Protein AF-A0A9Q3H4Q3-F1 (afdb_monomer_lite)

Organism: NCBI:txid1389203

Structure (mmCIF, N/CA/C/O backbone):
data_AF-A0A9Q3H4Q3-F1
#
_entry.id   AF-A0A9Q3H4Q3-F1
#
loop_
_atom_site.group_PDB
_atom_site.id
_atom_site.type_symbol
_atom_site.label_atom_id
_atom_site.label_alt_id
_atom_site.label_comp_id
_atom_site.label_asym_id
_atom_site.label_entity_id
_atom_site.label_seq_id
_atom_site.pdbx_PDB_ins_code
_atom_site.Cartn_x
_atom_site.Cartn_y
_atom_site.Cartn_z
_atom_site.occupancy
_atom_site.B_iso_or_equiv
_atom_site.auth_seq_id
_atom_site.auth_comp_id
_atom_site.auth_asym_id
_atom_site.auth_atom_id
_atom_site.pdbx_PDB_model_num
ATOM 1 N N . MET A 1 1 ? 22.406 8.411 -18.566 1.00 50.56 1 MET A N 1
ATOM 2 C CA . MET A 1 1 ? 21.860 9.497 -17.726 1.00 50.56 1 MET A CA 1
ATOM 3 C C . MET A 1 1 ? 20.354 9.302 -17.680 1.00 50.56 1 MET A C 1
ATOM 5 O O . MET A 1 1 ? 19.722 9.370 -18.726 1.00 50.56 1 MET A O 1
ATOM 9 N N . ILE A 1 2 ? 19.810 8.916 -16.525 1.00 58.44 2 ILE A N 1
ATOM 10 C CA . ILE A 1 2 ? 18.373 8.663 -16.358 1.00 58.44 2 ILE A CA 1
ATOM 11 C C . ILE A 1 2 ? 17.651 10.009 -16.475 1.00 58.44 2 ILE A C 1
ATOM 13 O O . ILE A 1 2 ? 17.914 10.916 -15.687 1.00 58.44 2 ILE A O 1
ATOM 17 N N . LYS A 1 3 ? 16.797 10.166 -17.491 1.00 62.38 3 LYS A N 1
ATOM 18 C CA . LYS A 1 3 ? 15.931 11.341 -17.620 1.00 62.38 3 LYS A CA 1
ATOM 19 C C . LYS A 1 3 ? 14.743 11.148 -16.688 1.00 62.38 3 LYS A C 1
ATOM 21 O O . LYS A 1 3 ? 13.908 10.283 -16.934 1.00 62.38 3 LYS A O 1
ATOM 26 N N . 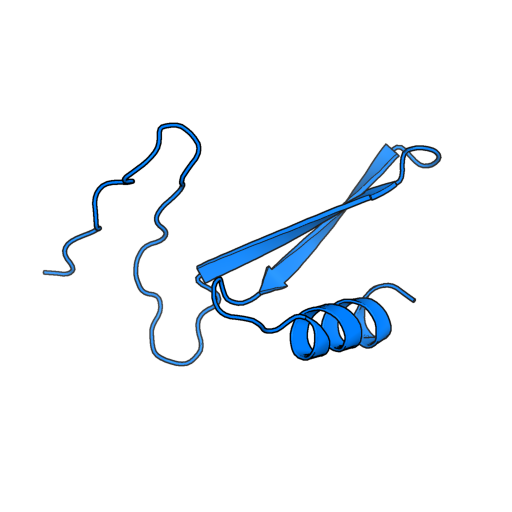ILE A 1 4 ? 14.695 11.940 -15.624 1.00 66.88 4 ILE A N 1
ATOM 27 C CA . ILE A 1 4 ? 13.497 12.079 -14.798 1.00 66.88 4 ILE A CA 1
ATOM 28 C C . ILE A 1 4 ? 12.423 12.697 -15.701 1.00 66.88 4 ILE A C 1
ATOM 30 O O . ILE A 1 4 ? 12.685 13.717 -16.340 1.00 66.88 4 ILE A O 1
ATOM 34 N N . GLN A 1 5 ? 11.268 12.041 -15.832 1.00 75.31 5 GLN A N 1
ATOM 35 C CA . GLN A 1 5 ? 10.153 12.609 -16.590 1.00 75.31 5 GLN A CA 1
ATOM 36 C C . GLN A 1 5 ? 9.557 13.773 -15.803 1.00 75.31 5 GLN A C 1
ATOM 38 O O . GLN A 1 5 ? 9.417 13.694 -14.583 1.00 75.31 5 GLN A O 1
ATOM 43 N N . GLU A 1 6 ? 9.227 14.859 -16.496 1.00 76.94 6 GLU A N 1
ATOM 44 C CA . GLU A 1 6 ? 8.531 15.972 -15.864 1.00 76.94 6 GLU A CA 1
ATOM 45 C C . GLU A 1 6 ? 7.078 15.570 -15.568 1.00 76.94 6 GLU A C 1
ATOM 47 O O . GLU A 1 6 ? 6.440 14.926 -16.407 1.00 76.94 6 GLU A O 1
ATOM 52 N N . PRO A 1 7 ? 6.551 15.917 -14.382 1.00 79.62 7 PRO A N 1
ATOM 53 C CA . PRO A 1 7 ? 5.173 15.616 -14.030 1.00 79.62 7 PRO A CA 1
ATOM 54 C C . PRO A 1 7 ? 4.211 16.312 -14.994 1.00 79.62 7 PRO A C 1
ATOM 56 O O . PRO A 1 7 ? 4.329 17.505 -15.273 1.00 79.62 7 PRO A O 1
ATOM 59 N N . SER A 1 8 ? 3.219 15.568 -15.477 1.00 85.00 8 SER A N 1
ATOM 60 C CA . SER A 1 8 ? 2.204 16.088 -16.399 1.00 85.00 8 SER A CA 1
ATOM 61 C C . SER A 1 8 ? 1.187 16.991 -15.697 1.00 85.00 8 SER A C 1
ATOM 63 O O . SER A 1 8 ? 0.498 17.791 -16.333 1.00 85.00 8 SER A O 1
ATOM 65 N N . ARG A 1 9 ? 1.063 16.834 -14.373 1.00 82.31 9 ARG A N 1
ATOM 66 C CA . ARG A 1 9 ? 0.086 17.516 -13.524 1.00 82.31 9 ARG A CA 1
ATOM 67 C C . ARG A 1 9 ? 0.760 18.069 -12.263 1.00 82.31 9 ARG A C 1
ATOM 69 O O . ARG A 1 9 ? 1.674 17.435 -11.746 1.00 82.31 9 ARG A O 1
ATOM 76 N N . PRO A 1 10 ? 0.272 19.188 -11.696 1.00 75.12 10 PRO A N 1
ATOM 77 C CA . PRO A 1 10 ? 0.904 19.847 -10.543 1.00 75.12 10 PRO A CA 1
ATOM 78 C C . PRO A 1 10 ? 1.019 18.993 -9.272 1.00 75.12 10 PRO A C 1
ATOM 80 O O . PRO A 1 10 ? 1.850 19.271 -8.416 1.00 75.12 10 PRO A O 1
ATOM 83 N N . TRP A 1 11 ? 0.161 17.985 -9.121 1.00 74.06 11 TRP A N 1
ATOM 84 C CA . TRP A 1 11 ? 0.120 17.085 -7.963 1.00 74.06 11 TRP A CA 1
ATOM 85 C C . TRP A 1 11 ? 0.818 15.744 -8.216 1.00 74.06 11 TRP A C 1
ATOM 87 O O . TRP A 1 11 ? 0.750 14.843 -7.383 1.00 74.06 11 TRP A O 1
ATOM 97 N N . GLU A 1 12 ? 1.442 15.576 -9.380 1.00 73.56 12 GLU A N 1
ATOM 98 C CA . GLU A 1 12 ? 2.165 14.362 -9.723 1.00 73.56 12 GLU A CA 1
ATOM 99 C C . GLU A 1 12 ? 3.611 14.451 -9.224 1.00 73.56 12 GLU A C 1
ATOM 101 O O . GLU A 1 12 ? 4.315 15.427 -9.476 1.00 73.56 12 GLU A O 1
ATOM 106 N N . ILE A 1 13 ? 4.065 13.408 -8.527 1.00 70.81 13 ILE A N 1
ATOM 107 C CA . ILE A 1 13 ? 5.468 13.243 -8.146 1.00 70.81 13 ILE A CA 1
ATOM 108 C C . ILE A 1 13 ? 6.028 12.084 -8.973 1.00 70.81 13 ILE A C 1
ATOM 110 O O . ILE A 1 13 ? 5.542 10.949 -8.909 1.00 70.81 13 ILE A O 1
ATOM 114 N N . VAL A 1 14 ? 7.039 12.381 -9.789 1.00 73.19 14 VAL A N 1
ATOM 115 C CA . VAL A 1 14 ? 7.761 11.377 -10.575 1.00 73.19 14 VAL A CA 1
ATOM 116 C C . VAL A 1 14 ? 8.987 10.952 -9.782 1.00 73.19 14 VAL A C 1
ATOM 118 O O . VAL A 1 14 ? 9.903 11.742 -9.559 1.00 73.19 14 VAL A O 1
ATOM 121 N N . LEU A 1 15 ? 8.988 9.699 -9.331 1.00 70.19 15 LEU A N 1
ATOM 122 C CA . LEU A 1 15 ? 10.140 9.105 -8.669 1.00 70.19 15 LEU A CA 1
ATOM 123 C C . LEU A 1 15 ? 11.160 8.637 -9.720 1.00 70.19 15 LEU A C 1
ATOM 125 O O . LEU A 1 15 ? 10.771 8.227 -10.818 1.00 70.19 15 LEU A O 1
ATOM 129 N N . PRO A 1 16 ? 12.468 8.707 -9.424 1.00 70.75 16 PRO A N 1
ATOM 130 C CA . PRO A 1 16 ? 13.479 8.157 -10.313 1.00 70.75 16 PRO A CA 1
ATOM 131 C C . PRO A 1 16 ? 13.274 6.637 -10.466 1.00 70.75 16 PRO A C 1
ATOM 133 O O . PRO A 1 16 ? 12.940 5.972 -9.485 1.00 70.75 16 PRO A O 1
ATOM 136 N N . PRO A 1 17 ? 13.490 6.063 -11.664 1.00 68.81 17 PRO A N 1
ATOM 137 C CA . PRO A 1 17 ? 13.366 4.625 -11.874 1.00 68.81 17 PRO A CA 1
ATOM 138 C C . PRO A 1 17 ? 14.377 3.875 -10.997 1.00 68.81 17 PRO A C 1
ATOM 140 O O . PRO A 1 17 ? 15.587 4.043 -11.154 1.00 68.81 17 PRO A O 1
ATOM 143 N N . GLY A 1 18 ? 13.874 3.066 -10.061 1.00 69.94 18 GLY A N 1
ATOM 144 C CA . GLY A 1 18 ? 14.691 2.296 -9.113 1.00 69.94 18 GLY A CA 1
ATOM 145 C C . GLY A 1 18 ? 15.150 0.919 -9.623 1.00 69.94 18 GLY A C 1
ATOM 146 O O . GLY A 1 18 ? 15.946 0.258 -8.958 1.00 69.94 18 GLY A O 1
ATOM 147 N N . GLY A 1 19 ? 14.702 0.509 -10.816 1.00 70.94 19 GLY A N 1
ATOM 148 C CA . GLY A 1 19 ? 14.941 -0.813 -11.412 1.00 70.94 19 GLY A CA 1
ATOM 149 C C . GLY A 1 19 ? 13.697 -1.711 -11.383 1.00 70.94 19 GLY A C 1
ATOM 150 O O . GLY A 1 19 ? 12.676 -1.338 -10.814 1.00 70.94 19 GLY A O 1
ATOM 151 N N . ASP A 1 20 ? 13.787 -2.908 -11.971 1.00 67.56 20 ASP A N 1
ATOM 152 C CA . ASP A 1 20 ? 12.641 -3.811 -12.233 1.00 67.56 20 ASP A CA 1
ATOM 153 C C . ASP A 1 20 ? 11.911 -4.342 -10.981 1.00 67.56 20 ASP A C 1
ATOM 155 O O . ASP A 1 20 ? 10.917 -5.054 -11.092 1.00 67.56 20 ASP A O 1
ATOM 159 N N . ARG A 1 21 ? 12.417 -4.058 -9.775 1.00 70.06 21 ARG A N 1
ATOM 160 C CA . ARG A 1 21 ? 11.804 -4.465 -8.494 1.00 70.06 21 ARG A CA 1
ATOM 161 C C . ARG A 1 21 ? 11.586 -3.290 -7.546 1.00 70.06 21 ARG A C 1
ATOM 163 O O . ARG A 1 21 ? 11.578 -3.471 -6.328 1.00 70.06 21 ARG A O 1
ATOM 170 N N . SER A 1 22 ? 11.501 -2.082 -8.086 1.00 82.38 22 SER A N 1
ATOM 171 C CA . SER A 1 22 ? 11.283 -0.879 -7.294 1.00 82.38 22 SER A CA 1
ATOM 172 C C . SER A 1 22 ? 9.850 -0.399 -7.400 1.00 82.38 22 SER A C 1
ATOM 174 O O . SER A 1 22 ? 9.307 -0.284 -8.491 1.00 82.38 22 SER A O 1
ATOM 176 N N . TYR A 1 23 ? 9.295 -0.046 -6.247 1.00 85.56 23 TYR A N 1
ATOM 177 C CA . TYR A 1 23 ? 8.030 0.664 -6.146 1.00 85.56 23 TYR A CA 1
ATOM 178 C C . TYR A 1 23 ? 8.171 2.082 -6.705 1.00 85.56 23 TYR A C 1
ATOM 180 O O . TYR A 1 23 ? 9.178 2.753 -6.457 1.00 85.56 23 TYR A O 1
ATOM 188 N N . ASP A 1 24 ? 7.155 2.546 -7.424 1.00 85.19 24 ASP A N 1
ATOM 189 C CA . ASP A 1 24 ? 7.100 3.883 -8.021 1.00 85.19 24 ASP A CA 1
ATOM 190 C C . ASP A 1 24 ? 5.943 4.738 -7.466 1.00 85.19 24 ASP A C 1
ATOM 192 O O . ASP A 1 24 ? 5.790 5.905 -7.849 1.00 85.19 24 ASP A O 1
ATOM 196 N N . ALA A 1 25 ? 5.173 4.191 -6.518 1.00 85.19 25 ALA A N 1
ATOM 197 C CA . ALA A 1 25 ? 4.090 4.865 -5.819 1.00 85.19 25 ALA A CA 1
ATOM 198 C C . ALA A 1 25 ? 3.958 4.441 -4.347 1.00 85.19 25 ALA A C 1
ATOM 200 O O . ALA A 1 25 ? 4.522 3.446 -3.884 1.00 85.19 25 ALA A O 1
ATOM 201 N N . PHE A 1 26 ? 3.175 5.232 -3.609 1.00 90.06 26 PHE A N 1
ATOM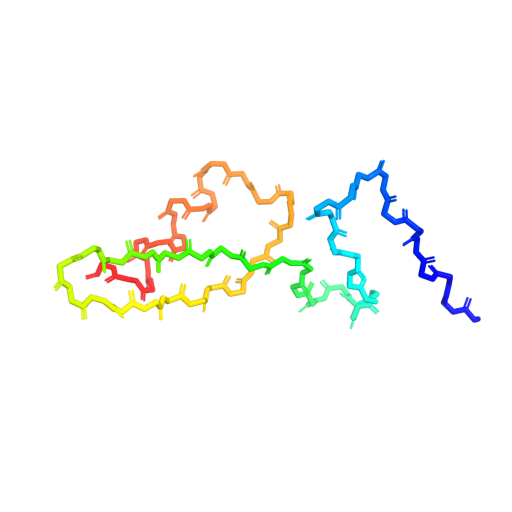 202 C CA . PHE A 1 26 ? 2.694 4.896 -2.275 1.00 90.06 26 PHE A CA 1
ATOM 203 C C . PHE A 1 26 ? 1.169 4.962 -2.238 1.00 90.06 26 PHE A C 1
ATOM 205 O O . PHE A 1 26 ? 0.580 6.003 -2.542 1.00 90.06 26 PHE A O 1
ATOM 212 N N . LEU A 1 27 ? 0.541 3.883 -1.778 1.00 92.25 27 LEU A N 1
ATOM 213 C CA . LEU A 1 27 ? -0.846 3.887 -1.341 1.00 92.25 27 LEU A CA 1
ATOM 214 C C . LEU A 1 27 ? -0.890 4.392 0.103 1.00 92.25 27 LEU A C 1
ATOM 216 O O . LEU A 1 27 ? -0.329 3.774 1.011 1.00 92.25 27 LEU A O 1
ATOM 220 N N . VAL A 1 28 ? -1.546 5.532 0.309 1.00 92.62 28 VAL A N 1
ATOM 221 C CA . VAL A 1 28 ? -1.656 6.171 1.623 1.00 92.62 28 VAL A CA 1
ATOM 222 C C . VAL A 1 28 ? -3.042 5.912 2.196 1.00 92.62 28 VAL A C 1
ATOM 224 O O . VAL A 1 28 ? -4.047 6.319 1.613 1.00 92.62 28 VAL A O 1
ATOM 227 N N . ILE A 1 29 ? -3.092 5.256 3.353 1.00 92.25 29 ILE A N 1
ATOM 228 C CA . ILE A 1 29 ? -4.329 5.005 4.096 1.00 92.25 29 ILE A CA 1
ATOM 229 C C . ILE A 1 29 ? -4.331 5.905 5.323 1.00 92.25 29 ILE A C 1
ATOM 231 O O . ILE A 1 29 ? -3.370 5.924 6.092 1.00 92.25 29 ILE A O 1
ATOM 235 N N . VAL A 1 30 ? -5.419 6.650 5.499 1.00 93.00 30 VAL A N 1
ATOM 236 C CA . VAL A 1 30 ? -5.596 7.582 6.613 1.00 93.00 30 VAL A CA 1
ATOM 237 C C . VAL A 1 30 ? -6.788 7.128 7.437 1.00 93.00 30 VAL A C 1
ATOM 239 O O . VAL A 1 30 ? -7.923 7.164 6.954 1.00 93.00 30 VAL A O 1
ATOM 242 N N . ASP A 1 31 ? -6.544 6.725 8.683 1.00 91.81 31 ASP A N 1
ATOM 243 C CA . ASP A 1 31 ? -7.627 6.500 9.634 1.00 91.81 31 ASP A CA 1
ATOM 244 C C . ASP A 1 31 ? -7.979 7.812 10.343 1.00 91.81 31 ASP A C 1
ATOM 246 O O . ASP A 1 31 ? -7.175 8.409 11.062 1.00 91.81 31 ASP A O 1
ATOM 250 N N . ARG A 1 32 ? -9.225 8.250 10.147 1.00 91.56 32 ARG A N 1
ATOM 251 C CA . ARG A 1 32 ? -9.746 9.501 10.709 1.00 91.56 32 ARG A CA 1
ATOM 252 C C . ARG A 1 32 ? -9.918 9.452 12.223 1.00 91.56 32 ARG A C 1
ATOM 254 O O . ARG A 1 32 ? -9.949 10.510 12.842 1.00 91.56 32 ARG A O 1
ATOM 261 N N . PHE A 1 33 ? -10.083 8.268 12.813 1.00 93.06 33 PHE A N 1
ATOM 262 C CA . PHE A 1 33 ? -10.332 8.154 14.249 1.00 93.06 33 PHE A CA 1
ATOM 263 C C . PHE A 1 33 ? -9.035 8.115 15.051 1.00 93.06 33 PHE A C 1
ATOM 265 O O . PHE A 1 33 ? -8.918 8.820 16.052 1.00 93.06 33 PHE A O 1
ATOM 272 N N . SER A 1 34 ? -8.050 7.334 14.606 1.00 91.38 34 SER A N 1
ATOM 273 C CA . SER A 1 34 ? -6.754 7.243 15.286 1.00 91.38 34 SER A CA 1
ATOM 274 C C . SER A 1 34 ? -5.754 8.330 14.882 1.00 91.38 34 SER A C 1
ATOM 276 O O . SER A 1 34 ? -4.733 8.478 15.551 1.00 91.38 34 SER A O 1
ATOM 278 N N . ASN A 1 35 ? -6.025 9.099 13.819 1.00 90.81 35 ASN A N 1
ATOM 279 C CA . ASN A 1 35 ? -5.058 10.009 13.186 1.00 90.81 35 ASN A CA 1
ATOM 280 C C . ASN A 1 35 ? -3.752 9.302 12.770 1.00 90.81 35 ASN A C 1
ATOM 282 O O . ASN A 1 35 ? -2.693 9.928 12.693 1.00 90.81 35 ASN A O 1
ATOM 286 N N . ILE A 1 36 ? -3.820 7.994 12.507 1.00 91.06 36 ILE A N 1
ATOM 287 C CA . ILE A 1 36 ? -2.695 7.202 12.014 1.00 91.06 36 ILE A CA 1
ATOM 288 C C . ILE A 1 36 ? -2.700 7.227 10.487 1.00 91.06 36 ILE A C 1
ATOM 290 O O . ILE A 1 36 ? -3.747 7.137 9.839 1.00 91.06 36 ILE A O 1
ATOM 294 N N . LEU A 1 37 ? -1.499 7.326 9.919 1.00 92.81 37 LEU A N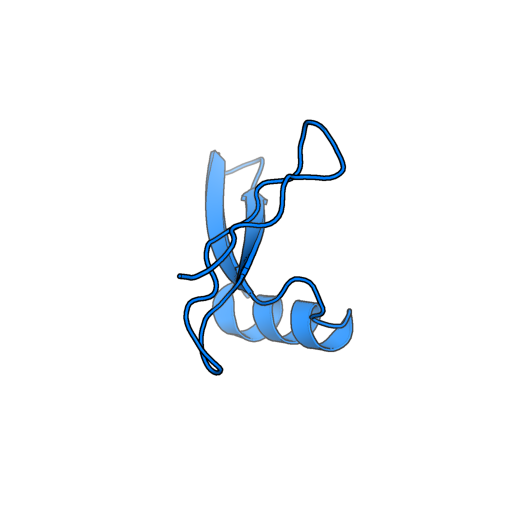 1
ATOM 295 C CA . LEU A 1 37 ? -1.265 7.230 8.484 1.00 92.81 37 LEU A CA 1
ATOM 296 C C . LEU A 1 37 ? -0.409 5.994 8.207 1.00 92.81 37 LEU A C 1
ATOM 298 O O . LEU A 1 37 ? 0.628 5.803 8.845 1.00 92.81 37 LEU A O 1
ATOM 302 N N . ILE A 1 38 ? -0.829 5.174 7.247 1.00 92.94 38 ILE A N 1
ATOM 303 C CA . ILE A 1 38 ? -0.083 4.004 6.780 1.00 92.94 38 ILE A CA 1
ATOM 304 C C . ILE A 1 38 ? 0.356 4.267 5.341 1.00 92.94 38 ILE A C 1
ATOM 306 O O . ILE A 1 38 ? -0.468 4.571 4.478 1.00 92.94 38 ILE A O 1
ATOM 310 N N . PHE A 1 39 ? 1.657 4.127 5.090 1.00 92.75 39 PHE A N 1
ATOM 311 C CA . PHE A 1 39 ? 2.252 4.232 3.761 1.00 92.75 39 PHE A CA 1
ATOM 312 C C . PHE A 1 39 ? 2.591 2.832 3.257 1.00 92.75 39 PHE A C 1
ATOM 314 O O . PHE A 1 39 ? 3.466 2.164 3.811 1.00 92.75 39 PHE A O 1
ATOM 321 N N . LEU A 1 40 ? 1.910 2.385 2.205 1.00 92.88 40 LEU A N 1
ATOM 322 C CA . LEU A 1 40 ? 2.177 1.102 1.566 1.00 92.88 40 LEU A CA 1
ATOM 323 C C . LEU A 1 40 ? 2.899 1.347 0.239 1.00 92.88 40 LEU A C 1
ATOM 325 O O . LEU A 1 40 ? 2.331 1.999 -0.635 1.00 92.88 40 LEU A O 1
ATOM 329 N N . PRO A 1 41 ? 4.141 0.865 0.072 1.00 90.75 41 PRO A N 1
ATOM 330 C CA . PRO A 1 41 ? 4.826 0.971 -1.207 1.00 90.75 41 PRO A CA 1
ATOM 331 C C . PRO A 1 41 ? 4.123 0.071 -2.236 1.00 90.75 41 PRO A C 1
ATOM 333 O O . PRO A 1 41 ? 3.811 -1.083 -1.931 1.00 90.75 41 PRO A O 1
ATOM 336 N N . CYS A 1 42 ? 3.842 0.617 -3.417 1.00 90.25 42 CYS A N 1
ATOM 337 C CA . CYS A 1 42 ? 3.039 -0.015 -4.465 1.00 90.25 42 CYS A CA 1
ATOM 338 C C . CYS A 1 42 ? 3.519 0.422 -5.861 1.00 90.25 42 CYS A C 1
ATOM 340 O O . CYS A 1 42 ? 4.460 1.221 -5.969 1.00 90.25 42 CYS A O 1
ATOM 342 N N . HIS A 1 43 ? 2.890 -0.095 -6.915 1.00 88.62 43 HIS A N 1
ATOM 343 C CA . HIS A 1 43 ? 3.138 0.364 -8.281 1.00 88.62 43 HIS A CA 1
ATOM 344 C C . HIS A 1 43 ? 1.968 1.206 -8.806 1.00 88.62 43 HIS A C 1
ATOM 346 O O . HIS A 1 43 ? 0.812 0.979 -8.447 1.00 88.62 43 HIS A O 1
ATOM 352 N N . LYS A 1 44 ? 2.247 2.220 -9.633 1.00 85.19 44 LYS A N 1
ATOM 353 C CA . LYS A 1 44 ? 1.227 3.119 -10.213 1.00 85.19 44 LYS A CA 1
ATOM 354 C C . LYS A 1 44 ? 0.212 2.386 -11.091 1.00 85.19 44 LYS A C 1
ATOM 356 O O . LYS A 1 44 ? -0.892 2.891 -11.291 1.00 85.19 44 LYS A O 1
ATOM 361 N N . ASP A 1 45 ? 0.608 1.247 -11.638 1.00 88.75 45 ASP A N 1
ATOM 362 C CA . ASP A 1 45 ? -0.162 0.377 -12.519 1.00 88.75 45 ASP A CA 1
ATOM 363 C C . ASP A 1 45 ? -0.795 -0.824 -11.796 1.00 88.75 45 ASP A C 1
ATOM 365 O O . ASP A 1 45 ? -1.451 -1.634 -12.456 1.00 88.75 45 ASP A O 1
ATOM 369 N N . ASP A 1 46 ? -0.668 -0.914 -10.462 1.00 90.88 46 ASP A N 1
ATOM 370 C CA . ASP A 1 46 ? -1.332 -1.945 -9.658 1.00 90.88 46 ASP A CA 1
ATOM 371 C C . ASP A 1 46 ? -2.841 -1.955 -9.951 1.00 90.88 46 ASP A C 1
ATOM 373 O O . ASP A 1 46 ? -3.534 -0.928 -9.922 1.00 90.88 46 ASP A O 1
ATOM 377 N N . THR A 1 47 ? -3.384 -3.142 -10.224 1.00 95.62 47 THR A N 1
ATOM 378 C CA . THR A 1 47 ? -4.813 -3.281 -10.498 1.00 95.62 47 THR A CA 1
ATOM 379 C C . THR A 1 47 ? -5.635 -3.123 -9.217 1.00 95.62 47 THR A C 1
ATOM 381 O O . THR A 1 47 ? -5.128 -3.164 -8.091 1.00 95.62 47 THR A O 1
ATOM 384 N N . ALA A 1 48 ? -6.958 -3.008 -9.365 1.00 95.25 48 ALA A N 1
ATOM 385 C CA . ALA A 1 48 ? -7.861 -3.008 -8.215 1.00 95.25 48 ALA A CA 1
ATOM 386 C C . ALA A 1 48 ? -7.720 -4.283 -7.358 1.00 95.25 48 ALA A C 1
ATOM 388 O O . ALA A 1 48 ? -7.847 -4.215 -6.136 1.00 95.25 48 ALA A O 1
ATOM 389 N N . MET A 1 49 ? -7.430 -5.432 -7.984 1.00 97.38 49 MET A N 1
ATOM 390 C CA . MET A 1 49 ? -7.191 -6.688 -7.269 1.00 97.38 49 MET A CA 1
ATOM 391 C C . MET A 1 49 ? -5.868 -6.644 -6.499 1.00 97.38 49 MET A C 1
ATOM 393 O O . MET A 1 49 ? -5.849 -6.991 -5.320 1.00 97.38 49 MET A O 1
ATOM 397 N N . ASP A 1 50 ? -4.788 -6.172 -7.127 1.00 94.75 50 ASP A N 1
ATOM 398 C CA . ASP A 1 50 ? -3.473 -6.057 -6.478 1.00 94.75 50 ASP A CA 1
ATOM 399 C C . ASP A 1 50 ? -3.544 -5.120 -5.270 1.00 94.75 50 ASP A 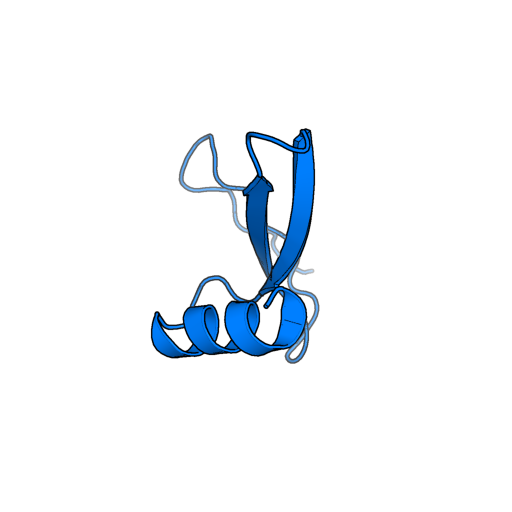C 1
ATOM 401 O O . ASP A 1 50 ? -3.090 -5.461 -4.177 1.00 94.75 50 ASP A O 1
ATOM 405 N N . THR A 1 51 ? -4.234 -3.988 -5.433 1.00 93.88 51 THR A N 1
ATOM 406 C CA . THR A 1 51 ? -4.509 -3.036 -4.351 1.00 93.88 51 THR A CA 1
ATOM 407 C C . THR A 1 51 ? -5.303 -3.684 -3.213 1.00 93.88 51 THR A C 1
ATOM 409 O O . THR A 1 51 ? -4.959 -3.517 -2.042 1.00 93.88 51 THR A O 1
ATOM 412 N N . ALA A 1 52 ? -6.353 -4.450 -3.527 1.00 95.50 52 ALA A N 1
ATOM 413 C CA . ALA A 1 52 ? -7.164 -5.125 -2.515 1.00 95.50 52 ALA A CA 1
ATOM 414 C C . ALA A 1 52 ? -6.351 -6.166 -1.727 1.00 95.50 52 ALA A C 1
ATOM 416 O O . ALA A 1 52 ? -6.425 -6.206 -0.497 1.00 95.50 52 ALA A O 1
ATOM 417 N N . LEU A 1 53 ? -5.53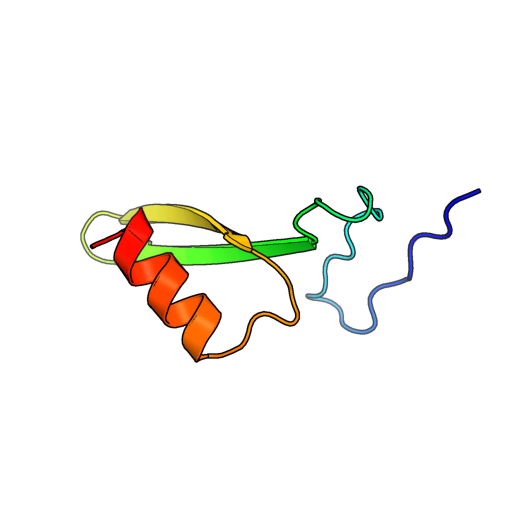6 -6.968 -2.419 1.00 96.19 53 LEU A N 1
ATOM 418 C CA . LEU A 1 53 ? -4.640 -7.945 -1.797 1.00 96.19 53 LEU A CA 1
ATOM 419 C C . LEU A 1 53 ? -3.560 -7.270 -0.945 1.00 96.19 53 LEU A C 1
ATOM 421 O O . LEU A 1 53 ? -3.235 -7.761 0.137 1.00 96.19 53 LEU A O 1
ATOM 425 N N . LEU A 1 54 ? -3.018 -6.138 -1.400 1.00 94.06 54 LEU A N 1
ATOM 426 C CA . LEU A 1 54 ? -2.041 -5.354 -0.649 1.00 94.06 54 LEU A CA 1
ATOM 427 C C . LEU A 1 54 ? -2.627 -4.875 0.685 1.00 94.06 54 LEU A C 1
ATOM 429 O O . LEU A 1 54 ? -1.982 -5.039 1.720 1.00 94.06 54 LEU A O 1
ATOM 433 N N . ILE A 1 55 ? -3.853 -4.341 0.674 1.00 94.06 55 ILE A N 1
ATOM 434 C CA . ILE A 1 55 ? -4.552 -3.900 1.891 1.00 94.06 55 ILE A CA 1
ATOM 435 C C . ILE A 1 55 ? -4.838 -5.094 2.808 1.00 94.06 55 ILE A C 1
ATOM 437 O 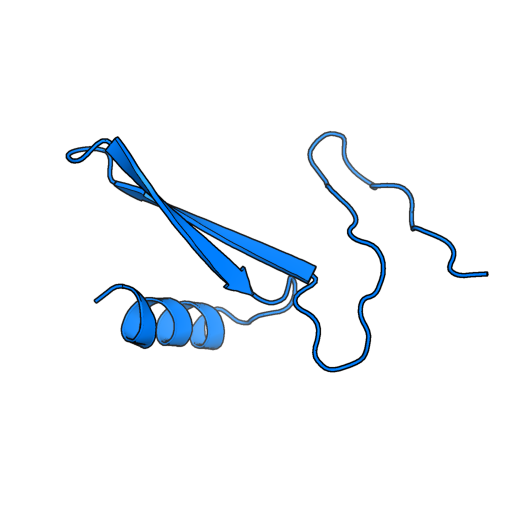O . ILE A 1 55 ? -4.514 -5.040 3.994 1.00 94.06 55 ILE A O 1
ATOM 441 N N . TRP A 1 56 ? -5.391 -6.182 2.264 1.00 94.94 56 TRP A N 1
ATOM 442 C CA . TRP A 1 56 ? -5.733 -7.378 3.037 1.00 94.94 56 TRP A CA 1
ATOM 443 C C . TRP A 1 56 ? -4.525 -7.985 3.757 1.00 94.94 56 TRP A C 1
ATOM 445 O O . TRP A 1 56 ? -4.639 -8.397 4.900 1.00 94.94 56 TRP A O 1
ATOM 455 N N . ASN A 1 57 ? -3.357 -8.018 3.110 1.00 93.56 57 ASN A N 1
ATOM 456 C CA . ASN A 1 57 ? -2.166 -8.660 3.672 1.00 93.56 57 ASN A CA 1
ATOM 457 C C . ASN A 1 57 ? -1.346 -7.764 4.616 1.00 93.56 57 ASN A C 1
ATOM 459 O O . ASN A 1 57 ? -0.467 -8.270 5.315 1.00 93.56 57 ASN A O 1
ATOM 463 N N . ARG A 1 58 ? -1.523 -6.437 4.564 1.00 88.94 58 ARG A N 1
ATOM 464 C CA . ARG A 1 58 ? -0.652 -5.471 5.267 1.00 88.94 58 ARG A CA 1
ATOM 465 C C . ARG A 1 58 ? -1.373 -4.632 6.320 1.00 88.94 58 ARG A C 1
ATOM 467 O O . ARG A 1 58 ? -0.685 -3.988 7.108 1.00 88.94 58 ARG A O 1
ATOM 474 N N . VAL A 1 59 ? -2.704 -4.572 6.294 1.00 87.56 59 VAL A N 1
ATOM 475 C CA . VAL A 1 59 ? -3.490 -3.621 7.101 1.00 87.56 59 VAL A CA 1
ATOM 476 C C . VAL A 1 59 ? -4.585 -4.305 7.908 1.00 87.56 59 VAL A C 1
ATOM 478 O O . VAL A 1 59 ? -4.780 -3.934 9.063 1.00 87.56 59 VAL A O 1
ATOM 481 N N . VAL A 1 60 ? -5.309 -5.245 7.291 1.00 80.25 60 VAL A N 1
ATOM 482 C CA . VAL A 1 60 ? -6.327 -6.075 7.960 1.00 80.25 60 VAL A CA 1
ATOM 483 C C . VAL A 1 60 ? -5.639 -7.160 8.780 1.00 80.25 60 VAL A C 1
ATOM 485 O O . VAL A 1 60 ? -6.099 -7.391 9.920 1.00 80.25 60 VAL A O 1
#

pLDDT: mean 84.14, std 11.0, range [50.56, 97.38]

Foldseek 3Di:
DQDQDDDPDPPDDADGDPDPPAAGDWDWDADPPVRDIDTQGHHPPQDPVSVVVSCVVPPD

Radius of gyration: 13.9 Å; chains: 1; bounding box: 32×28×33 Å

Secondary structure (DSSP, 8-state):
---PPPPSSTT---PPP--TT---EEEEEE-TTT--EEEEEE-TT--HHHHHHHHHHHT-

Sequence (60 aa):
MIKIQEPSRPWEIVLPPGGDRSYDAFLVIVDRFSNILIFLPCHKDDTAMDTALLIWNRVV